Protein AF-A0A349MIK5-F1 (afdb_monomer)

Structure (mmCIF, 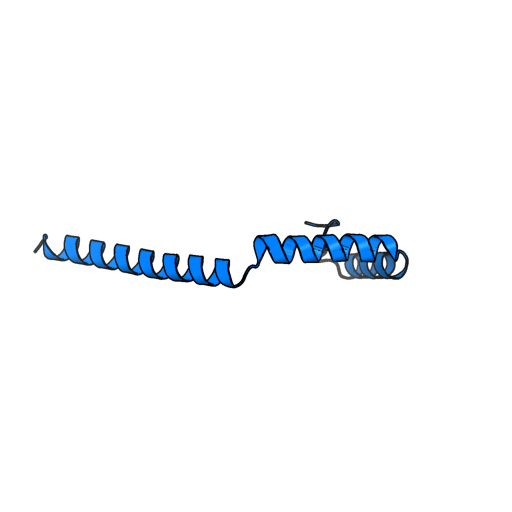N/CA/C/O backbone):
data_AF-A0A349MIK5-F1
#
_entry.id   AF-A0A349MIK5-F1
#
loop_
_atom_site.group_PDB
_atom_site.id
_atom_site.type_symbol
_atom_site.label_atom_id
_atom_site.label_alt_id
_atom_site.label_comp_id
_atom_site.label_asym_id
_atom_site.label_entity_id
_atom_site.label_seq_id
_atom_site.pdbx_PDB_ins_code
_atom_site.Cartn_x
_atom_site.Cartn_y
_atom_site.Cartn_z
_atom_site.occupancy
_atom_site.B_iso_or_equiv
_atom_site.auth_seq_id
_atom_site.auth_comp_id
_atom_site.auth_asym_id
_atom_site.auth_atom_id
_atom_site.pdbx_PDB_model_num
ATOM 1 N N . GLU A 1 1 ? 2.063 -7.417 -0.814 1.00 73.94 1 GLU A N 1
ATOM 2 C CA . GLU A 1 1 ? 2.665 -8.623 -1.420 1.00 73.94 1 GLU A CA 1
ATOM 3 C C . GLU A 1 1 ? 3.702 -8.193 -2.455 1.00 73.94 1 GLU A C 1
ATOM 5 O O . GLU A 1 1 ? 3.399 -7.311 -3.254 1.00 73.94 1 GLU A O 1
ATOM 10 N N . HIS A 1 2 ? 4.925 -8.732 -2.403 1.00 85.50 2 HIS A N 1
ATOM 11 C CA . HIS A 1 2 ? 5.986 -8.364 -3.350 1.00 85.50 2 HIS A CA 1
ATOM 12 C C . HIS A 1 2 ? 5.683 -8.941 -4.740 1.00 85.50 2 HIS A C 1
ATOM 14 O O . HIS A 1 2 ? 5.397 -10.125 -4.870 1.00 85.50 2 HIS A O 1
ATOM 20 N N . GLY A 1 3 ? 5.749 -8.107 -5.776 1.00 87.88 3 GLY A N 1
ATOM 21 C CA . GLY A 1 3 ? 5.516 -8.495 -7.167 1.00 87.88 3 GLY A CA 1
ATOM 22 C C . GLY A 1 3 ? 4.046 -8.534 -7.600 1.00 87.88 3 GLY A C 1
ATOM 23 O O . GLY A 1 3 ? 3.794 -8.707 -8.789 1.00 87.88 3 GLY A O 1
ATOM 24 N N . VAL A 1 4 ? 3.088 -8.326 -6.687 1.00 92.12 4 VAL A N 1
ATOM 25 C CA . VAL A 1 4 ? 1.642 -8.358 -7.000 1.00 92.12 4 VAL A CA 1
ATOM 26 C C . VAL A 1 4 ? 0.999 -6.978 -6.948 1.00 92.12 4 VAL A C 1
ATOM 28 O O . VAL A 1 4 ? 0.361 -6.574 -7.916 1.00 92.12 4 VAL A O 1
ATOM 31 N N . SER A 1 5 ? 1.185 -6.242 -5.850 1.00 93.88 5 SER A N 1
ATOM 32 C CA . SER A 1 5 ? 0.649 -4.882 -5.654 1.00 93.88 5 SER A CA 1
ATOM 33 C C . SER A 1 5 ? 1.736 -3.800 -5.677 1.00 93.88 5 SER A C 1
ATOM 35 O O . SER A 1 5 ? 1.464 -2.632 -5.419 1.00 93.88 5 SER A O 1
ATOM 37 N N . GLY A 1 6 ? 2.987 -4.197 -5.894 1.00 95.75 6 GLY A N 1
ATOM 38 C CA . GLY A 1 6 ? 4.165 -3.341 -5.818 1.00 95.75 6 GLY A CA 1
ATOM 39 C C . GLY A 1 6 ? 5.438 -4.178 -5.740 1.00 95.75 6 GLY A C 1
ATOM 40 O O . GLY A 1 6 ? 5.383 -5.380 -5.479 1.00 95.75 6 GLY A O 1
ATOM 41 N N . PHE A 1 7 ? 6.589 -3.540 -5.919 1.00 97.00 7 PHE A N 1
ATOM 42 C CA . PHE A 1 7 ? 7.885 -4.123 -5.581 1.00 97.00 7 PHE A CA 1
ATOM 4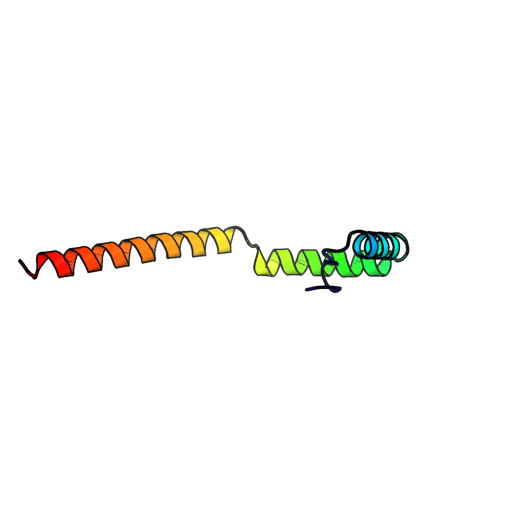3 C C . PHE A 1 7 ? 8.410 -3.519 -4.277 1.00 97.00 7 PHE A C 1
ATOM 45 O O . PHE A 1 7 ? 8.112 -2.375 -3.946 1.00 97.00 7 PHE A O 1
ATOM 52 N N . LEU A 1 8 ? 9.197 -4.303 -3.546 1.00 95.38 8 LEU A N 1
ATOM 53 C CA . LEU A 1 8 ? 9.861 -3.897 -2.309 1.00 95.38 8 LEU A CA 1
ATOM 54 C C . LEU A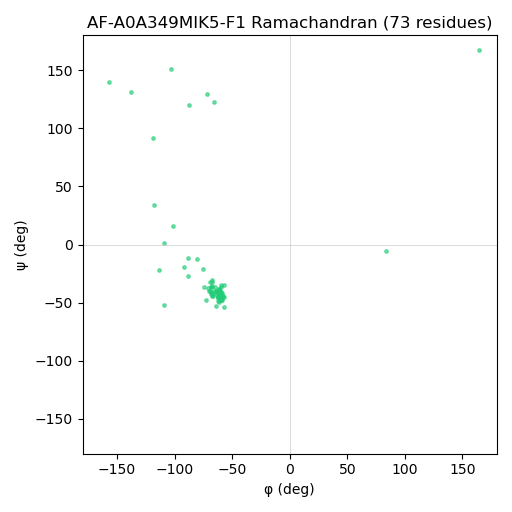 1 8 ? 11.288 -4.440 -2.327 1.00 95.38 8 LEU A C 1
ATOM 56 O O . LEU A 1 8 ? 11.481 -5.616 -2.632 1.00 95.38 8 LEU A O 1
ATOM 60 N N . SER A 1 9 ? 12.259 -3.586 -2.031 1.00 95.38 9 SER A N 1
ATOM 61 C CA . SER A 1 9 ? 13.674 -3.933 -1.920 1.00 95.38 9 SER A CA 1
ATOM 62 C C . SER A 1 9 ? 14.368 -2.900 -1.044 1.00 95.38 9 SER A C 1
ATOM 64 O O . SER A 1 9 ? 14.105 -1.709 -1.207 1.00 95.38 9 SER A O 1
ATOM 66 N N . ASP A 1 10 ? 15.275 -3.354 -0.184 1.00 96.88 10 ASP A N 1
ATOM 67 C CA . ASP A 1 10 ? 16.155 -2.481 0.602 1.00 96.88 10 ASP A CA 1
ATOM 68 C C . ASP A 1 10 ? 17.452 -2.134 -0.151 1.00 96.88 10 ASP A C 1
ATOM 70 O O . ASP A 1 10 ? 18.183 -1.229 0.243 1.00 96.88 10 ASP A O 1
ATOM 74 N N . ASP A 1 11 ? 17.735 -2.826 -1.260 1.00 98.06 11 ASP A N 1
ATOM 75 C CA . ASP A 1 11 ? 18.831 -2.497 -2.170 1.00 98.06 11 ASP A CA 1
ATOM 76 C C . ASP A 1 11 ? 18.369 -1.476 -3.233 1.00 98.06 11 ASP A C 1
ATOM 78 O O . ASP A 1 11 ? 17.461 -1.790 -4.022 1.00 98.06 11 ASP A O 1
ATOM 82 N N . PRO A 1 12 ? 18.996 -0.282 -3.308 1.00 97.94 12 PRO A N 1
ATOM 83 C CA . PRO A 1 12 ? 18.677 0.733 -4.308 1.00 97.94 12 PRO A CA 1
ATOM 84 C C . PRO A 1 12 ? 18.871 0.266 -5.754 1.00 97.94 12 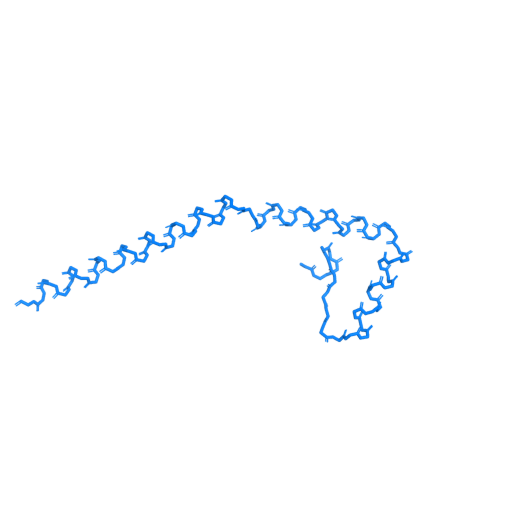PRO A C 1
ATOM 86 O O . PRO A 1 12 ? 18.099 0.669 -6.627 1.00 97.94 12 PRO A O 1
ATOM 89 N N . ALA A 1 13 ? 19.872 -0.580 -6.028 1.00 98.19 13 ALA A N 1
ATOM 90 C CA . ALA A 1 13 ? 20.131 -1.056 -7.386 1.00 98.19 13 ALA A CA 1
ATOM 91 C C . ALA A 1 13 ? 18.986 -1.957 -7.871 1.00 98.19 13 ALA A C 1
ATOM 93 O O . ALA A 1 13 ? 18.455 -1.776 -8.969 1.00 98.19 13 ALA A O 1
ATOM 94 N N . THR A 1 14 ? 18.535 -2.867 -7.013 1.00 97.75 14 THR A N 1
ATOM 95 C CA . THR A 1 14 ? 17.358 -3.708 -7.250 1.00 97.75 14 THR A CA 1
ATOM 96 C C . THR A 1 14 ? 16.078 -2.871 -7.396 1.00 97.75 14 THR A C 1
ATOM 98 O O . THR A 1 14 ? 15.271 -3.125 -8.293 1.00 97.75 14 THR A O 1
ATOM 101 N N . LEU A 1 15 ? 15.891 -1.817 -6.589 1.00 97.19 15 LEU A N 1
ATOM 102 C CA . LEU A 1 15 ? 14.729 -0.928 -6.725 1.00 97.19 15 LEU A CA 1
ATOM 103 C C . LEU A 1 15 ? 14.721 -0.182 -8.071 1.00 97.19 15 LEU A C 1
ATOM 105 O O . LEU A 1 15 ? 13.670 -0.058 -8.705 1.00 97.19 15 LEU A O 1
ATOM 109 N N . ASN A 1 16 ? 15.888 0.267 -8.541 1.00 98.25 16 ASN A N 1
ATOM 110 C CA . ASN A 1 16 ? 16.034 0.882 -9.859 1.00 98.25 16 ASN A CA 1
ATOM 111 C C . ASN A 1 16 ? 15.655 -0.091 -10.992 1.00 98.25 16 ASN A C 1
ATOM 113 O O . ASN A 1 16 ? 14.917 0.289 -11.903 1.00 98.25 16 ASN A O 1
ATOM 117 N N . GLN A 1 17 ? 16.067 -1.358 -10.905 1.00 98.31 17 GLN A N 1
ATOM 118 C CA . GLN A 1 17 ? 15.682 -2.383 -11.883 1.00 98.31 17 GLN A CA 1
ATOM 119 C C . GLN A 1 17 ? 14.162 -2.584 -11.933 1.00 98.31 17 GLN A C 1
ATOM 121 O O . GLN A 1 17 ? 13.580 -2.663 -13.017 1.00 98.31 17 GLN A O 1
ATOM 126 N N . TYR A 1 18 ? 13.493 -2.608 -10.778 1.00 98.12 18 TYR A N 1
ATOM 127 C CA . TYR A 1 18 ? 12.034 -2.695 -10.720 1.00 98.12 18 TYR A CA 1
ATOM 128 C C . TYR A 1 18 ? 11.342 -1.476 -11.325 1.00 98.12 18 TYR A C 1
ATOM 130 O O . TYR A 1 18 ? 10.367 -1.637 -12.062 1.00 98.12 18 TYR A O 1
ATOM 138 N N . ALA A 1 19 ? 11.861 -0.273 -11.074 1.00 97.69 19 ALA A N 1
ATOM 139 C CA . ALA A 1 19 ? 11.349 0.940 -11.700 1.00 97.69 19 ALA A CA 1
ATOM 140 C C . ALA A 1 19 ? 11.464 0.862 -13.230 1.00 97.69 19 ALA A C 1
ATOM 142 O O . ALA A 1 19 ? 10.474 1.072 -13.928 1.00 97.69 19 ALA A O 1
ATOM 143 N N . HIS A 1 20 ? 12.626 0.466 -13.762 1.00 98.50 20 HIS A N 1
ATOM 144 C CA . HIS A 1 20 ? 12.801 0.274 -15.204 1.00 98.50 20 HIS A CA 1
ATOM 145 C C . HIS A 1 20 ? 11.867 -0.792 -15.773 1.00 98.50 20 HIS A C 1
ATOM 147 O O . HIS A 1 20 ? 11.302 -0.599 -16.848 1.00 98.50 20 HIS A O 1
ATOM 153 N N . ARG A 1 21 ? 11.655 -1.899 -15.057 1.00 97.81 21 ARG A N 1
ATOM 154 C CA . ARG A 1 21 ? 10.714 -2.939 -15.480 1.00 97.81 21 ARG A CA 1
ATOM 155 C C . ARG A 1 21 ? 9.288 -2.396 -15.600 1.00 97.81 21 ARG A C 1
ATOM 157 O O . ARG A 1 21 ? 8.637 -2.658 -16.602 1.00 97.81 21 ARG A O 1
ATOM 164 N N . LEU A 1 22 ? 8.822 -1.614 -14.626 1.00 98.00 22 LEU A N 1
ATOM 165 C CA . LEU A 1 22 ? 7.492 -0.992 -14.667 1.00 98.00 22 LEU A CA 1
ATOM 166 C C . LE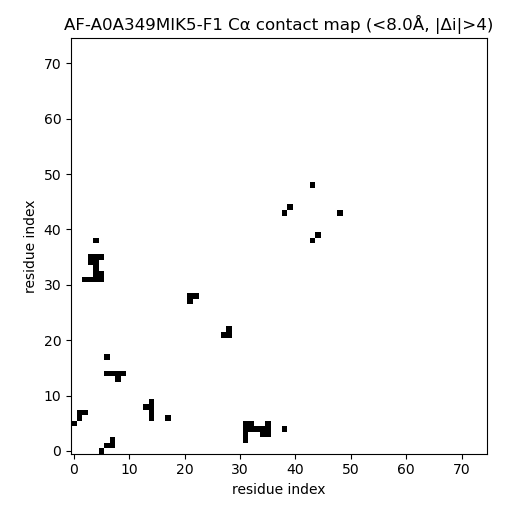U A 1 22 ? 7.368 0.077 -15.760 1.00 98.00 22 LEU A C 1
ATOM 168 O O . LEU A 1 22 ? 6.313 0.198 -16.375 1.00 98.00 22 LEU A O 1
ATOM 172 N N . LEU A 1 23 ? 8.432 0.842 -16.018 1.00 98.19 23 LEU A N 1
ATOM 173 C CA . LEU A 1 23 ? 8.444 1.853 -17.079 1.00 98.19 23 LEU A CA 1
ATOM 174 C C . LEU A 1 23 ? 8.415 1.232 -18.483 1.00 98.19 23 LEU A C 1
ATOM 176 O O . LEU A 1 23 ? 7.835 1.820 -19.392 1.00 98.19 23 LEU A O 1
ATOM 180 N N . ASN A 1 24 ? 9.023 0.055 -18.654 1.00 98.50 24 ASN A N 1
ATOM 181 C CA . ASN A 1 24 ? 9.112 -0.634 -19.942 1.00 98.50 24 ASN A CA 1
ATOM 182 C C . ASN A 1 24 ? 7.965 -1.630 -20.199 1.00 98.50 24 ASN A C 1
ATOM 184 O O . ASN A 1 24 ? 7.723 -1.982 -21.350 1.00 98.50 24 ASN A O 1
ATOM 188 N N . ASP A 1 25 ? 7.253 -2.082 -19.163 1.00 98.25 25 ASP A N 1
ATOM 189 C CA . ASP A 1 25 ? 6.118 -3.009 -19.268 1.00 98.25 25 ASP A CA 1
ATOM 190 C C . ASP A 1 25 ? 4.838 -2.351 -18.727 1.00 98.25 25 ASP A C 1
ATOM 192 O O . ASP A 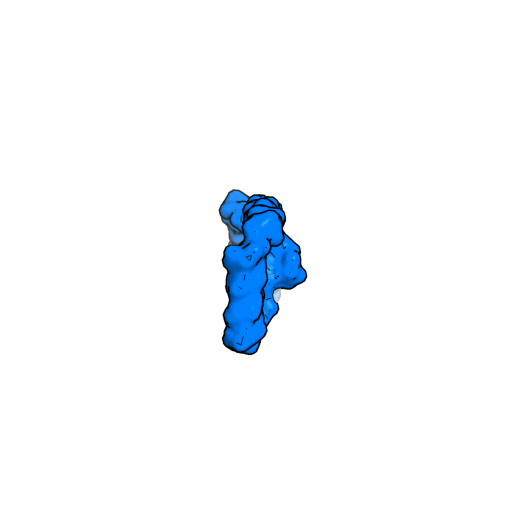1 25 ? 4.517 -2.404 -17.533 1.00 98.25 25 ASP A O 1
ATOM 196 N N . ARG A 1 26 ? 4.090 -1.712 -19.636 1.00 98.06 26 ARG A N 1
ATOM 197 C CA . ARG A 1 26 ? 2.841 -1.010 -19.308 1.00 98.06 26 ARG A CA 1
ATOM 198 C C . ARG A 1 26 ? 1.779 -1.949 -18.742 1.00 98.06 26 ARG A C 1
ATOM 200 O O . ARG A 1 26 ? 1.048 -1.550 -17.834 1.00 98.06 26 ARG A O 1
ATOM 207 N N . ASP A 1 27 ? 1.680 -3.171 -19.254 1.00 98.25 27 ASP A N 1
ATOM 208 C CA . ASP A 1 27 ? 0.654 -4.113 -18.812 1.00 98.25 27 ASP A CA 1
ATOM 209 C C . ASP A 1 27 ?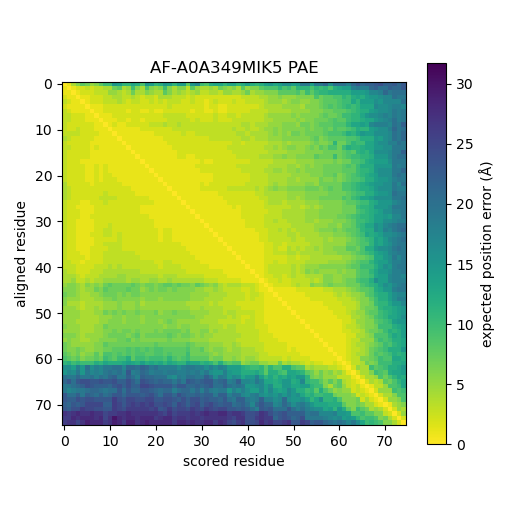 0.936 -4.586 -17.387 1.00 98.25 27 ASP A C 1
ATOM 211 O O . ASP A 1 27 ? 0.022 -4.679 -16.567 1.00 98.25 27 ASP A O 1
ATOM 215 N N . LEU A 1 28 ? 2.207 -4.829 -17.056 1.00 97.81 28 LEU A N 1
ATOM 216 C CA . LEU A 1 28 ? 2.625 -5.089 -15.682 1.00 97.81 28 LEU A CA 1
ATOM 217 C C . LEU A 1 28 ? 2.272 -3.924 -14.759 1.00 97.81 28 LEU A C 1
ATOM 219 O O . LEU A 1 28 ? 1.694 -4.163 -13.698 1.00 97.81 28 LEU A O 1
ATOM 223 N N . ALA A 1 29 ? 2.583 -2.689 -15.157 1.00 98.06 29 ALA A N 1
ATOM 224 C CA . ALA A 1 29 ? 2.279 -1.509 -14.354 1.00 98.06 29 ALA A CA 1
ATOM 225 C C . ALA A 1 29 ? 0.770 -1.355 -14.096 1.00 98.06 29 ALA A C 1
ATOM 227 O O . ALA A 1 29 ? 0.363 -1.097 -12.963 1.00 98.06 29 ALA A O 1
ATOM 228 N N . MET A 1 30 ? -0.062 -1.574 -15.119 1.00 98.38 30 MET A N 1
ATOM 229 C CA . MET A 1 30 ? -1.521 -1.514 -14.995 1.00 98.38 30 MET A CA 1
ATOM 230 C C . MET A 1 30 ? -2.061 -2.597 -14.060 1.00 98.38 30 MET A C 1
ATOM 232 O O . MET A 1 30 ? -2.735 -2.273 -13.082 1.00 98.38 30 MET A O 1
ATOM 236 N N . ARG A 1 31 ? -1.704 -3.868 -14.299 1.00 98.12 31 ARG A N 1
ATOM 237 C CA . ARG A 1 31 ? -2.141 -4.993 -13.453 1.00 98.12 31 ARG A CA 1
ATOM 238 C C . ARG A 1 31 ? -1.742 -4.786 -11.993 1.00 98.12 31 ARG A C 1
ATOM 240 O O . ARG A 1 31 ? -2.552 -4.974 -11.091 1.00 98.12 31 ARG A O 1
ATOM 247 N N . MET A 1 32 ? -0.499 -4.370 -11.762 1.00 98.00 32 MET A N 1
ATOM 248 C CA . MET A 1 32 ? 0.016 -4.126 -10.417 1.00 98.00 32 MET A CA 1
ATOM 249 C C . MET A 1 32 ? -0.703 -2.957 -9.733 1.00 98.00 32 MET A C 1
ATOM 251 O O . MET A 1 32 ? -1.032 -3.049 -8.551 1.00 98.00 32 MET A O 1
ATOM 255 N N . GLY A 1 33 ? -0.998 -1.883 -10.473 1.00 97.25 33 GLY A N 1
ATOM 256 C CA . GLY A 1 33 ? -1.775 -0.750 -9.973 1.00 97.25 33 GLY A CA 1
ATOM 257 C C . GLY A 1 33 ? -3.207 -1.127 -9.586 1.00 97.25 33 GLY A C 1
ATOM 258 O O . GLY A 1 33 ? -3.697 -0.684 -8.547 1.00 97.25 33 GLY A O 1
ATOM 259 N N . ASP A 1 34 ? -3.868 -1.977 -10.370 1.00 98.06 34 ASP A N 1
ATOM 260 C CA . ASP A 1 34 ? -5.220 -2.454 -10.057 1.00 98.06 34 ASP A CA 1
ATOM 261 C C . ASP A 1 34 ? -5.236 -3.339 -8.809 1.00 98.06 34 ASP A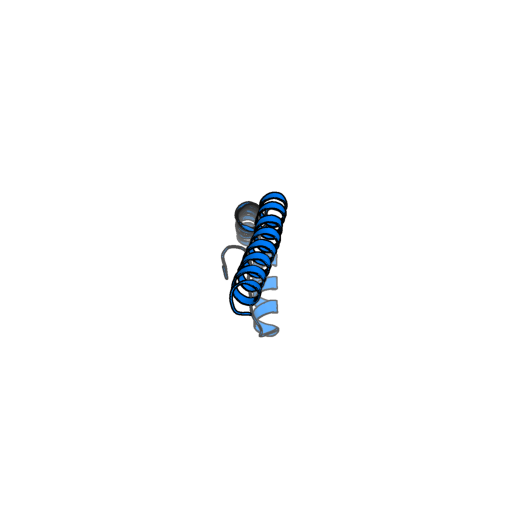 C 1
ATOM 263 O O . ASP A 1 34 ? -6.047 -3.116 -7.905 1.00 98.06 34 ASP A O 1
ATOM 267 N N . ASN A 1 35 ? -4.275 -4.258 -8.695 1.00 97.69 35 ASN A N 1
ATOM 268 C CA . ASN A 1 35 ? -4.089 -5.063 -7.489 1.00 97.69 35 ASN A CA 1
ATOM 269 C C . ASN A 1 35 ? -3.825 -4.184 -6.256 1.00 97.69 35 ASN A C 1
ATOM 271 O O . ASN A 1 35 ? -4.387 -4.423 -5.187 1.00 97.69 35 ASN A O 1
ATOM 275 N N . ALA A 1 36 ? -3.008 -3.133 -6.397 1.00 96.56 36 ALA A N 1
ATOM 276 C CA . ALA A 1 36 ? -2.736 -2.190 -5.315 1.00 96.56 36 ALA A CA 1
ATOM 277 C C . ALA A 1 36 ? -4.007 -1.473 -4.840 1.00 96.56 36 ALA A C 1
ATOM 279 O O . ALA A 1 36 ? -4.244 -1.383 -3.634 1.00 96.56 36 ALA A O 1
ATOM 280 N N . ARG A 1 37 ? -4.864 -1.015 -5.762 1.00 96.25 37 ARG A N 1
ATOM 281 C CA . ARG A 1 37 ? -6.146 -0.376 -5.410 1.00 96.25 37 ARG A CA 1
ATOM 282 C C . ARG A 1 37 ? -7.075 -1.329 -4.665 1.00 96.25 37 ARG A C 1
ATOM 284 O O . ARG A 1 37 ? -7.652 -0.937 -3.652 1.00 96.25 37 ARG A O 1
ATOM 291 N N . GLN A 1 38 ? -7.197 -2.570 -5.136 1.00 95.62 38 GLN A N 1
ATOM 292 C CA . GLN A 1 38 ? -8.021 -3.588 -4.479 1.00 95.62 38 GLN A CA 1
ATOM 293 C C . GLN A 1 38 ? -7.516 -3.887 -3.062 1.00 95.62 38 GLN A C 1
ATOM 295 O O . GLN A 1 38 ? -8.305 -3.912 -2.118 1.00 95.62 38 GLN A O 1
ATOM 300 N N . TYR A 1 39 ? -6.198 -4.023 -2.892 1.00 94.88 39 TYR A N 1
ATOM 301 C CA . TYR A 1 39 ? -5.581 -4.245 -1.586 1.00 94.88 39 TYR A CA 1
ATOM 302 C C . TYR A 1 39 ? -5.830 -3.075 -0.623 1.00 94.88 39 TYR A C 1
ATOM 304 O O . TYR A 1 39 ? -6.205 -3.285 0.532 1.00 94.88 39 TYR A O 1
ATOM 312 N N . VAL A 1 40 ? -5.688 -1.831 -1.099 1.00 93.94 40 VAL A N 1
ATOM 313 C CA . VAL A 1 40 ? -5.980 -0.633 -0.296 1.00 93.94 40 VAL A CA 1
ATOM 314 C C . VAL A 1 40 ? -7.437 -0.617 0.162 1.00 93.94 40 VAL A C 1
ATOM 316 O O . VAL A 1 40 ? -7.701 -0.437 1.351 1.00 93.94 40 VAL A O 1
ATOM 319 N N . ALA A 1 41 ? -8.374 -0.864 -0.753 1.00 91.75 41 ALA A N 1
ATOM 320 C CA . ALA A 1 41 ? -9.798 -0.898 -0.434 1.00 91.75 41 ALA A CA 1
ATOM 321 C C . ALA A 1 41 ? -10.149 -1.994 0.589 1.00 91.75 41 ALA A C 1
ATOM 323 O O . ALA A 1 41 ? -10.972 -1.765 1.476 1.00 91.75 41 ALA A O 1
ATOM 324 N N . ALA A 1 42 ? -9.508 -3.162 0.493 1.00 91.19 42 ALA A N 1
ATOM 325 C CA . ALA A 1 42 ? -9.766 -4.297 1.373 1.00 91.19 42 ALA A CA 1
ATOM 326 C C . ALA A 1 42 ? -9.191 -4.120 2.789 1.00 91.19 42 ALA A C 1
ATOM 328 O O . ALA A 1 42 ? -9.819 -4.550 3.757 1.00 91.19 42 ALA A O 1
ATOM 329 N N . HIS A 1 43 ? -8.016 -3.496 2.924 1.00 91.19 43 HIS A N 1
ATOM 330 C CA . HIS A 1 43 ? -7.254 -3.517 4.180 1.00 91.19 43 HIS A CA 1
ATOM 331 C C . HIS A 1 43 ? -7.116 -2.162 4.882 1.00 91.19 43 HIS A C 1
ATOM 333 O O . HIS A 1 43 ? -6.895 -2.132 6.092 1.00 91.19 43 HIS A O 1
ATOM 339 N N . PHE A 1 44 ? -7.257 -1.046 4.165 1.00 90.88 44 PHE A N 1
ATOM 340 C CA . PHE A 1 44 ? -6.987 0.300 4.691 1.00 90.88 44 PHE A CA 1
ATOM 341 C C . PHE A 1 44 ? -8.231 1.190 4.689 1.00 90.88 44 PHE A C 1
ATOM 343 O O . PHE A 1 44 ? -8.161 2.404 4.499 1.00 90.88 44 PHE A O 1
ATOM 350 N N . SER A 1 45 ? -9.395 0.586 4.923 1.00 91.12 45 SER A N 1
ATOM 351 C CA . SER A 1 45 ? -10.645 1.325 5.051 1.00 91.12 45 SER A CA 1
ATOM 352 C C . SER A 1 45 ? -10.637 2.230 6.288 1.00 91.12 45 SER A C 1
ATOM 354 O O . SER A 1 45 ? -10.507 1.764 7.424 1.00 91.12 45 SER A O 1
ATOM 356 N N . LEU A 1 46 ? -10.847 3.533 6.073 1.00 91.88 46 LEU A N 1
ATOM 357 C CA . LEU A 1 46 ? -10.910 4.531 7.144 1.00 91.88 46 LEU A CA 1
ATOM 358 C C . LEU A 1 46 ? -12.037 4.239 8.145 1.00 91.88 46 LEU A C 1
ATOM 360 O O . LEU A 1 46 ? -11.862 4.432 9.347 1.00 91.88 46 LEU A O 1
ATOM 364 N N . SER A 1 47 ? -13.183 3.740 7.673 1.00 93.00 47 SER A N 1
ATOM 365 C CA . SER A 1 47 ? -14.303 3.389 8.551 1.00 93.00 47 SER A CA 1
ATOM 366 C C . SER A 1 47 ? -13.981 2.174 9.422 1.00 93.00 47 SER A C 1
ATOM 368 O O . SER A 1 47 ? -14.272 2.183 10.620 1.00 93.00 47 SER A O 1
ATOM 370 N N . GLN A 1 48 ? -13.312 1.161 8.860 1.00 92.25 48 GLN A N 1
ATOM 371 C CA . GLN A 1 48 ? -12.834 0.012 9.631 1.00 92.25 48 GLN A CA 1
ATOM 372 C C . GLN A 1 48 ? -11.781 0.437 10.656 1.00 92.25 48 GLN A C 1
ATOM 374 O O . GLN A 1 48 ? -11.847 0.004 11.805 1.00 92.25 48 GLN A O 1
ATOM 379 N N . PHE A 1 49 ? -10.849 1.315 10.273 1.00 94.75 49 PHE A N 1
ATOM 380 C CA . PHE A 1 49 ? -9.874 1.885 11.199 1.00 94.75 49 PHE A CA 1
ATOM 381 C C . PHE A 1 49 ? -10.567 2.595 12.367 1.00 94.75 49 PHE A C 1
ATOM 383 O O . PHE A 1 49 ? -10.330 2.234 13.518 1.00 94.75 49 PHE A O 1
ATOM 390 N N . ALA A 1 50 ? -11.474 3.537 12.089 1.00 96.62 50 ALA A N 1
ATOM 391 C CA . ALA A 1 50 ? -12.183 4.291 13.122 1.00 96.62 50 ALA A CA 1
ATOM 392 C C . ALA A 1 50 ? -12.961 3.370 14.077 1.00 96.62 50 ALA A C 1
ATOM 394 O O . ALA A 1 50 ? -12.874 3.522 15.297 1.00 96.62 50 ALA A O 1
ATOM 395 N N . SER A 1 51 ? -13.668 2.372 13.534 1.00 96.50 51 SER A N 1
ATOM 396 C CA . SER A 1 51 ? -14.405 1.388 14.332 1.00 96.50 51 SER A CA 1
ATOM 397 C C . SER A 1 51 ? -13.481 0.576 15.240 1.00 96.50 51 SER A C 1
ATOM 399 O O . SER A 1 51 ? -13.747 0.442 16.434 1.00 96.50 51 SER A O 1
ATOM 401 N N . ARG A 1 52 ? -12.386 0.030 14.697 1.00 95.88 52 ARG A N 1
ATOM 402 C CA . ARG A 1 52 ? -11.445 -0.808 15.460 1.00 95.88 52 ARG A CA 1
ATOM 403 C C . ARG A 1 52 ? -10.688 0.004 16.505 1.00 95.88 52 ARG A C 1
ATOM 405 O O . ARG A 1 52 ? -10.458 -0.482 17.607 1.00 95.88 52 ARG A O 1
ATOM 412 N N . PHE A 1 53 ? -10.346 1.250 16.191 1.00 97.38 53 PHE A N 1
ATOM 413 C CA . PHE A 1 53 ? -9.667 2.138 17.127 1.00 97.38 53 PHE A CA 1
ATOM 414 C C . PHE A 1 53 ? -10.575 2.525 18.300 1.00 97.38 53 PHE A C 1
ATOM 416 O O . PHE A 1 53 ? -10.154 2.464 19.453 1.00 97.38 53 PHE A O 1
ATOM 423 N N . LYS A 1 54 ? -11.853 2.827 18.030 1.00 97.88 54 LYS A N 1
ATOM 424 C CA . LYS A 1 54 ? -12.853 3.064 19.081 1.00 97.88 54 LYS A CA 1
ATOM 425 C C . LYS A 1 54 ? -13.003 1.851 20.004 1.00 97.88 54 LYS A C 1
ATOM 427 O O . LYS A 1 54 ? -12.943 2.014 21.219 1.00 97.88 54 LYS A O 1
ATOM 432 N N . GLN A 1 55 ? -13.108 0.646 19.441 1.00 97.19 55 GLN A N 1
ATOM 433 C CA . GLN A 1 55 ? -13.162 -0.594 20.226 1.00 97.19 55 GLN A CA 1
ATOM 434 C C . GLN A 1 55 ? -11.909 -0.784 21.092 1.00 97.19 55 GLN A C 1
ATOM 436 O O . GLN A 1 55 ? -12.015 -1.178 22.249 1.00 97.19 55 GLN A O 1
ATOM 441 N N . ALA A 1 56 ? -10.718 -0.472 20.573 1.00 97.56 56 ALA A N 1
ATOM 442 C CA . ALA A 1 56 ? -9.483 -0.554 21.351 1.00 97.56 56 ALA A CA 1
ATOM 443 C C . ALA A 1 56 ? -9.499 0.393 22.566 1.00 97.56 56 ALA A C 1
ATOM 445 O O . ALA A 1 56 ? -9.112 -0.013 23.664 1.00 97.56 56 ALA A O 1
ATOM 446 N N . ILE A 1 57 ? -10.002 1.622 22.393 1.00 96.81 57 ILE A N 1
ATOM 447 C CA . ILE A 1 57 ? -10.187 2.583 23.491 1.00 96.81 57 ILE A CA 1
ATOM 448 C C . ILE A 1 57 ? -11.189 2.037 24.514 1.00 96.81 57 ILE A C 1
ATOM 450 O O . ILE A 1 57 ? -10.905 2.028 25.711 1.00 96.81 57 ILE A O 1
ATOM 454 N N . GLU A 1 58 ? -12.347 1.557 24.061 1.00 96.88 58 GLU A N 1
ATOM 455 C CA . GLU A 1 58 ? -13.386 0.994 24.932 1.00 96.88 58 GLU A CA 1
ATOM 456 C C . GLU A 1 58 ? -12.860 -0.195 25.747 1.00 96.88 58 GLU A C 1
ATOM 458 O O . GLU A 1 58 ? -13.060 -0.244 26.964 1.00 96.88 58 GLU A O 1
ATOM 463 N N . ASN A 1 59 ? -12.104 -1.094 25.114 1.00 95.94 59 ASN A N 1
ATOM 464 C CA . ASN A 1 59 ? -11.473 -2.236 25.771 1.00 95.94 59 ASN A CA 1
ATOM 465 C C . ASN A 1 59 ? -10.466 -1.791 26.842 1.00 95.94 59 ASN A C 1
ATOM 467 O O . ASN A 1 59 ? -10.507 -2.283 27.969 1.00 95.94 59 ASN A O 1
ATOM 471 N N . ALA A 1 60 ? -9.601 -0.818 26.540 1.00 95.44 60 ALA A N 1
ATOM 472 C CA . ALA A 1 60 ? -8.646 -0.282 27.515 1.00 95.44 60 ALA A CA 1
ATOM 473 C C . ALA A 1 60 ? -9.353 0.364 28.725 1.00 95.44 60 ALA A C 1
ATOM 475 O O . ALA A 1 60 ? -8.953 0.187 29.883 1.00 95.44 60 ALA A O 1
ATOM 476 N N . MET A 1 61 ? -10.456 1.073 28.476 1.00 94.44 61 MET A N 1
ATOM 477 C CA . MET A 1 61 ? -11.278 1.674 29.527 1.00 94.44 61 MET A CA 1
ATOM 478 C C . MET A 1 61 ? -12.005 0.621 30.377 1.00 94.44 61 MET A C 1
ATOM 480 O O . MET A 1 61 ? -12.131 0.795 31.589 1.00 94.44 61 MET A O 1
ATOM 484 N N . ALA A 1 62 ? -12.464 -0.483 29.787 1.00 90.62 62 ALA A N 1
ATOM 485 C CA . ALA A 1 62 ? -13.101 -1.576 30.523 1.00 90.62 62 ALA A CA 1
ATOM 486 C C . ALA A 1 62 ? -12.104 -2.326 31.424 1.00 90.62 62 ALA A C 1
ATOM 488 O O . ALA A 1 62 ? -12.402 -2.589 32.595 1.00 90.62 62 ALA A O 1
ATOM 489 N N . THR A 1 63 ? -10.899 -2.601 30.921 1.00 84.50 63 THR A N 1
ATOM 490 C CA . THR A 1 63 ? -9.828 -3.246 31.695 1.00 84.50 63 THR A CA 1
ATOM 491 C C . THR A 1 63 ? -9.409 -2.385 32.886 1.00 84.50 63 THR A C 1
ATOM 493 O O . THR A 1 63 ? -9.336 -2.879 34.010 1.00 84.50 63 THR A O 1
ATOM 496 N N . SER A 1 64 ? -9.224 -1.076 32.688 1.00 78.44 64 SER A N 1
ATOM 497 C CA . SER A 1 64 ? -8.859 -0.164 33.784 1.00 78.44 64 SER A CA 1
ATOM 498 C C . SER A 1 64 ? -9.949 -0.027 34.858 1.00 78.44 64 SER A C 1
ATOM 500 O O . SER A 1 64 ? -9.630 0.045 36.043 1.00 78.44 64 SER A O 1
ATOM 502 N N . LYS A 1 65 ? -11.237 -0.040 34.485 1.00 73.19 65 LYS A N 1
ATOM 503 C CA . LYS A 1 65 ? -12.356 -0.048 35.450 1.00 73.19 65 LYS A CA 1
ATOM 504 C C . LYS A 1 65 ? -12.451 -1.349 36.248 1.00 73.19 65 LYS A C 1
ATOM 506 O O . LYS A 1 65 ? -12.902 -1.327 37.388 1.00 73.19 65 LYS A O 1
ATOM 511 N N . THR A 1 66 ? -12.071 -2.474 35.653 1.00 70.56 66 THR A N 1
ATOM 512 C CA . THR A 1 66 ? -12.067 -3.779 36.332 1.00 70.56 66 THR A CA 1
ATOM 513 C C . THR A 1 66 ? -10.918 -3.847 37.335 1.00 70.56 66 THR A C 1
ATOM 515 O O . THR A 1 66 ? -11.169 -4.054 38.516 1.00 70.56 66 THR A O 1
ATOM 518 N N . ALA A 1 67 ? -9.705 -3.466 36.922 1.00 67.12 67 ALA A N 1
ATOM 519 C CA . ALA A 1 67 ? -8.544 -3.384 37.813 1.00 67.12 67 ALA A CA 1
ATOM 520 C C . ALA A 1 67 ? -8.754 -2.445 39.021 1.00 67.12 67 ALA A C 1
ATOM 522 O O . ALA A 1 67 ? -8.264 -2.718 40.114 1.00 67.12 67 ALA A O 1
ATOM 523 N N . ARG A 1 68 ? -9.495 -1.340 38.848 1.00 66.44 68 ARG A N 1
ATOM 524 C CA . ARG A 1 68 ? -9.839 -0.430 39.957 1.00 66.44 68 ARG A CA 1
ATOM 525 C C . ARG A 1 68 ? -10.845 -1.031 40.938 1.00 66.44 68 ARG A C 1
ATOM 527 O O . ARG A 1 68 ? -10.700 -0.799 42.129 1.00 66.44 68 ARG A O 1
ATOM 534 N N . ARG A 1 69 ? -11.825 -1.805 40.457 1.00 62.31 69 ARG A N 1
ATOM 535 C CA . ARG A 1 69 ? -12.818 -2.470 41.319 1.00 62.31 69 ARG A CA 1
ATOM 536 C C . ARG A 1 69 ? -12.190 -3.575 42.167 1.00 62.31 69 ARG A C 1
ATOM 538 O O . ARG A 1 69 ? -12.467 -3.639 43.357 1.00 62.31 69 ARG A O 1
ATOM 545 N N . ASP A 1 70 ? -11.284 -4.367 41.599 1.00 62.03 70 ASP A N 1
ATOM 546 C CA . ASP A 1 70 ? -10.609 -5.445 42.340 1.00 62.03 70 ASP A CA 1
ATOM 547 C C . ASP A 1 70 ? -9.665 -4.906 43.437 1.00 62.03 70 ASP A C 1
ATOM 549 O O . ASP A 1 70 ? -9.507 -5.517 44.496 1.00 62.03 70 ASP A O 1
ATOM 553 N N . GLY A 1 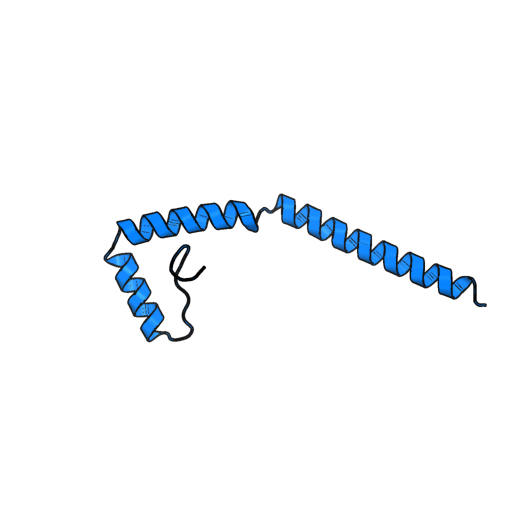71 ? -9.077 -3.722 43.220 1.00 59.44 71 GLY A N 1
ATOM 554 C CA . GLY A 1 71 ? -8.244 -3.033 44.213 1.00 59.44 71 GLY A CA 1
ATOM 555 C C . GLY A 1 71 ? -9.020 -2.356 45.352 1.00 59.44 71 GLY A C 1
ATOM 556 O O . GLY A 1 71 ? -8.443 -2.114 46.410 1.00 59.44 71 GLY A O 1
ATOM 557 N N . GLU A 1 72 ? -10.306 -2.056 45.157 1.00 57.47 72 GLU A N 1
ATOM 558 C CA . GLU A 1 72 ? -11.167 -1.396 46.152 1.00 57.47 72 GLU A CA 1
ATOM 559 C C . GLU A 1 72 ? -11.845 -2.406 47.095 1.00 57.47 72 GLU A C 1
ATOM 561 O O . GLU A 1 72 ? -12.108 -2.086 48.246 1.00 57.47 72 GLU A O 1
ATOM 566 N N . VAL A 1 73 ? -12.060 -3.647 46.640 1.00 56.28 73 VAL A N 1
ATOM 567 C CA . VAL A 1 73 ? -12.647 -4.745 47.439 1.00 56.28 73 VAL A CA 1
ATOM 568 C C . VAL A 1 73 ? -11.617 -5.420 48.368 1.00 56.28 73 VAL A C 1
ATOM 570 O O . VAL A 1 73 ? -11.990 -6.161 49.272 1.00 56.28 73 VAL A O 1
ATOM 573 N N . SER A 1 74 ? -10.319 -5.153 48.180 1.00 53.50 74 SER A N 1
ATOM 574 C CA . SER A 1 74 ? -9.219 -5.757 48.958 1.00 53.50 74 SER A CA 1
ATOM 575 C C . SER A 1 74 ? -8.633 -4.846 50.059 1.00 53.50 74 SER A C 1
ATOM 577 O O . SER A 1 74 ? -7.529 -5.112 50.538 1.00 53.50 74 SER A O 1
ATOM 579 N N . ARG A 1 75 ? -9.326 -3.767 50.451 1.00 46.22 75 ARG A N 1
ATOM 580 C CA . ARG A 1 75 ? -8.982 -2.884 51.586 1.00 46.22 75 ARG A CA 1
ATOM 581 C C . ARG A 1 75 ? -10.120 -2.837 52.592 1.00 46.22 75 ARG A C 1
ATOM 583 O O . ARG A 1 75 ? -9.795 -2.714 53.791 1.00 46.22 75 ARG A O 1
#

Secondary structure (DSSP, 8-state):
-TTTS----SSHHHHHHHHHHHHH-HHHHHHHHHHHHHHHHHH--HHHHHHHHHHHHHHHHHHHHHHHHHHHTT-

Nearest PDB structures (foldseek):
  5d00-assembly1_A  TM=9.186E-01  e=9.885E-02  Bacillus subtilis subsp. subtilis str. 168
  5d00-assembly1_B  TM=8.930E-01  e=1.963E-01  Bacillus subtilis subsp. subtilis str. 168
  5d01-assembly1_A  TM=9.202E-01  e=3.398E-01  Bacillus subtilis subsp. subtilis str. 168
  5vaf-assembly1_A  TM=7.060E-01  e=1.435E+00  Streptococcus gordonii

Solvent-accessible surface area (backbone atoms only — not comparable to full-atom values): 4319 Å² total; per-residue (Å²): 104,78,79,50,43,43,82,80,66,94,48,67,69,62,43,50,52,53,50,52,49,41,72,75,31,61,68,60,39,52,54,22,51,53,42,32,53,52,50,44,63,74,73,65,39,66,68,60,48,54,54,52,51,51,50,52,52,52,50,54,53,52,52,53,55,49,58,52,52,62,61,63,76,73,114

Mean predicted aligned error: 7.25 Å

Foldseek 3Di:
DDQQQYHDDPDPVVVVVRVVVCVVDVVSVVRNPVSNVVCCVVPVDPVVVVVVVVVVVVVVVVVVVVVVVVVVVVD

pLDDT: mean 90.08, std 12.99, range [46.22, 98.5]

Radius of gyration: 22.88 Å; Cα contacts (8 Å, |Δi|>4): 29; chains: 1; bounding box: 34×13×72 Å

Sequence (75 aa):
EHGVSGFLSDDPATLNQYAHRLLNDRDLAMRMGDNARQYVAAHFSLSQFASRFKQAIENAMATSKTARRDGEVSR